Protein AF-A0A8S2U8F4-F1 (afdb_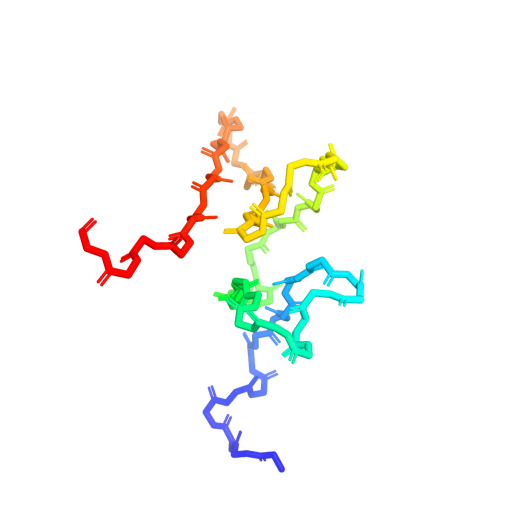monomer_lite)

Sequence (62 aa):
MSAALSNRNVLYQSGENAHGGVLVMVRKDISAVRVSCSLPSICALDLQFDQTIRLIPMYAPE

pLDDT: mean 85.65, std 11.79, range [53.12, 97.81]

Structure (mmCIF, N/CA/C/O backbone):
data_AF-A0A8S2U8F4-F1
#
_entry.id   AF-A0A8S2U8F4-F1
#
loop_
_atom_site.group_PDB
_atom_site.id
_atom_site.type_symbol
_atom_site.label_atom_id
_atom_site.label_alt_id
_atom_site.label_comp_id
_atom_site.label_asym_id
_atom_site.label_entity_id
_atom_site.label_seq_id
_atom_site.pdbx_PDB_ins_code
_atom_site.Cartn_x
_atom_site.Cartn_y
_atom_site.Cartn_z
_atom_site.occupancy
_atom_site.B_iso_or_equiv
_atom_site.auth_seq_id
_atom_site.auth_comp_id
_atom_site.auth_asym_id
_atom_site.auth_atom_id
_atom_site.pdbx_PDB_model_num
ATOM 1 N N . MET A 1 1 ? -15.567 3.949 -13.736 1.00 53.12 1 MET A N 1
ATOM 2 C CA . MET A 1 1 ? -14.998 3.172 -12.610 1.00 53.12 1 MET A CA 1
ATOM 3 C C . MET A 1 1 ? -16.055 2.154 -12.190 1.00 53.12 1 MET A C 1
ATOM 5 O O . MET A 1 1 ? -17.183 2.572 -11.969 1.00 53.12 1 MET A O 1
ATOM 9 N N . SER A 1 2 ? -15.759 0.848 -12.188 1.00 54.91 2 SER A N 1
ATOM 10 C CA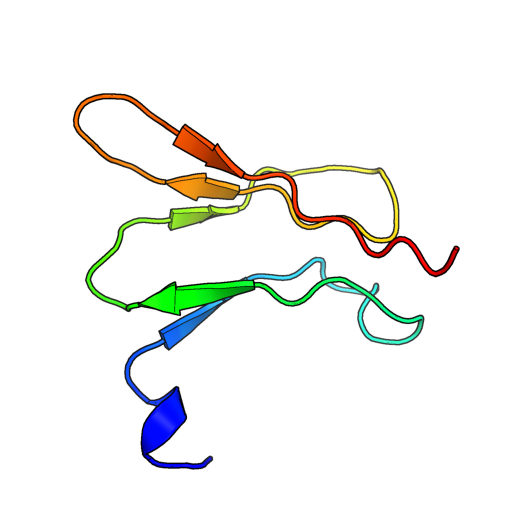 . SER A 1 2 ? -16.740 -0.188 -11.804 1.00 54.91 2 SER A CA 1
ATOM 11 C C . SER A 1 2 ? -17.300 0.087 -10.401 1.00 54.91 2 SER A C 1
ATOM 13 O O . SER A 1 2 ? -16.535 0.44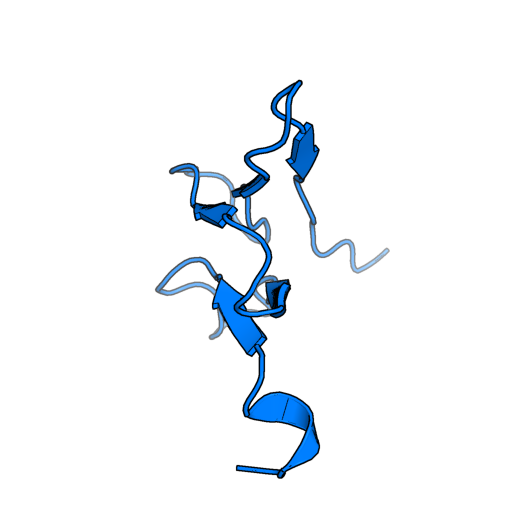0 -9.502 1.00 54.91 2 SER A O 1
ATOM 15 N N . ALA A 1 3 ? -18.610 -0.098 -10.200 1.00 60.88 3 ALA A N 1
ATOM 16 C CA . ALA A 1 3 ? -19.275 0.079 -8.904 1.00 60.88 3 ALA A CA 1
ATOM 17 C C . ALA A 1 3 ? -18.588 -0.710 -7.768 1.00 60.88 3 ALA A C 1
ATOM 19 O O . ALA A 1 3 ? -18.561 -0.245 -6.628 1.00 60.88 3 ALA A O 1
ATOM 20 N N . ALA A 1 4 ? -17.936 -1.835 -8.091 1.00 62.41 4 ALA A N 1
ATOM 21 C CA . ALA A 1 4 ? -17.205 -2.682 -7.147 1.00 62.41 4 ALA A CA 1
ATOM 22 C C . ALA A 1 4 ? -15.972 -2.009 -6.503 1.00 62.41 4 ALA A C 1
ATOM 24 O O . ALA A 1 4 ? -15.515 -2.445 -5.446 1.00 62.41 4 ALA 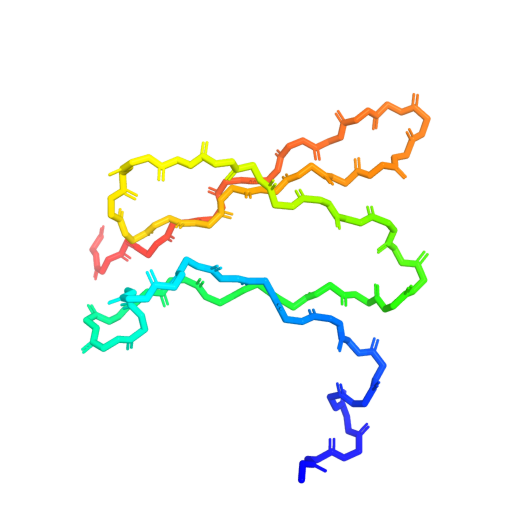A O 1
ATOM 25 N N . LEU A 1 5 ? -15.432 -0.949 -7.113 1.00 70.69 5 LEU A N 1
ATOM 26 C CA . LEU A 1 5 ? -14.234 -0.246 -6.629 1.00 70.69 5 LEU A CA 1
ATOM 27 C C . LEU A 1 5 ? -14.559 1.039 -5.852 1.00 70.69 5 LEU A C 1
ATOM 29 O O . LEU A 1 5 ? -13.673 1.630 -5.244 1.00 70.69 5 LEU A O 1
ATOM 33 N N . SER A 1 6 ? -15.826 1.464 -5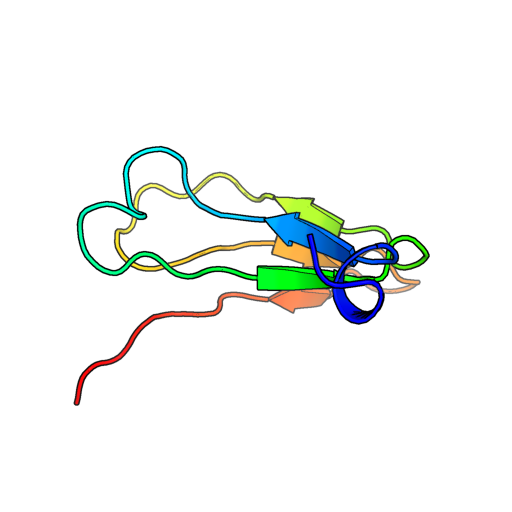.837 1.00 82.06 6 SER A N 1
ATOM 34 C CA . SER A 1 6 ? -16.256 2.735 -5.235 1.00 82.06 6 SER A CA 1
ATOM 35 C C . SER A 1 6 ? -16.037 2.820 -3.716 1.00 82.06 6 SER A C 1
ATOM 37 O O . SER A 1 6 ? -15.829 3.914 -3.182 1.00 82.06 6 SER A O 1
ATOM 39 N N . ASN A 1 7 ? -16.033 1.676 -3.020 1.00 90.75 7 ASN A N 1
ATOM 40 C CA . ASN A 1 7 ? -15.834 1.583 -1.572 1.00 90.75 7 ASN A CA 1
ATOM 41 C C . ASN A 1 7 ? -14.381 1.266 -1.166 1.00 90.75 7 ASN A C 1
ATOM 43 O O . ASN A 1 7 ? -14.136 0.676 -0.112 1.00 90.75 7 ASN A O 1
ATOM 47 N N . ARG A 1 8 ? -13.399 1.601 -2.012 1.00 91.50 8 ARG A N 1
ATOM 48 C CA . ARG A 1 8 ? -11.983 1.345 -1.727 1.00 91.50 8 ARG A CA 1
ATOM 49 C C . ARG A 1 8 ? -11.127 2.593 -1.928 1.00 91.50 8 ARG A C 1
ATOM 51 O O . ARG A 1 8 ? -11.355 3.364 -2.856 1.00 91.50 8 ARG A O 1
ATOM 58 N N . ASN A 1 9 ? -10.145 2.765 -1.054 1.00 90.69 9 ASN A N 1
ATOM 59 C CA . ASN A 1 9 ? -9.004 3.648 -1.237 1.00 90.69 9 ASN A CA 1
ATOM 60 C C . ASN A 1 9 ? -7.895 2.856 -1.933 1.00 90.69 9 ASN A C 1
ATOM 62 O O . ASN A 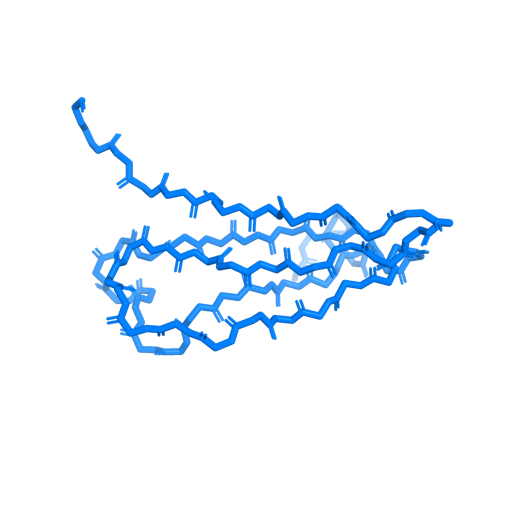1 9 ? -7.653 1.695 -1.595 1.00 90.69 9 ASN A O 1
ATOM 66 N N . VAL A 1 10 ? -7.233 3.480 -2.903 1.00 90.06 10 VAL A N 1
ATOM 67 C CA . VAL A 1 10 ? -6.098 2.884 -3.613 1.00 90.06 10 VAL A CA 1
ATOM 68 C C . VAL A 1 10 ? -4.821 3.531 -3.095 1.00 90.06 10 VAL A C 1
ATOM 70 O O . VAL A 1 10 ? -4.687 4.753 -3.122 1.00 90.06 10 VAL A O 1
ATOM 73 N N . LEU A 1 11 ? -3.900 2.707 -2.613 1.00 90.69 11 LEU A N 1
ATOM 74 C CA . LEU A 1 11 ? -2.598 3.097 -2.089 1.00 90.69 11 LEU A CA 1
ATOM 75 C C . LEU A 1 11 ? -1.525 2.492 -2.994 1.00 90.69 11 LEU A C 1
ATOM 77 O O . LEU A 1 11 ? -1.609 1.322 -3.364 1.00 90.69 11 LEU A O 1
ATOM 81 N N . TYR A 1 12 ? -0.549 3.307 -3.379 1.00 88.00 12 TYR A N 1
ATOM 82 C CA . TYR A 1 12 ? 0.556 2.911 -4.247 1.00 88.00 12 TYR A CA 1
ATOM 83 C C . TYR A 1 12 ? 1.722 3.892 -4.110 1.00 88.00 12 TYR A C 1
ATOM 85 O O . TYR A 1 12 ? 1.571 4.996 -3.568 1.00 88.00 12 TYR A O 1
ATOM 93 N N . GLN A 1 13 ? 2.886 3.503 -4.627 1.00 83.44 13 GLN A N 1
ATOM 94 C CA . GLN A 1 13 ? 4.029 4.394 -4.771 1.00 83.44 13 GLN A CA 1
ATOM 95 C C . GLN A 1 13 ? 3.935 5.190 -6.075 1.00 83.44 13 GLN A C 1
ATOM 97 O O . GLN A 1 13 ? 3.917 4.626 -7.169 1.00 83.44 13 GLN A O 1
ATOM 102 N N . SER A 1 14 ? 3.856 6.520 -5.965 1.00 77.00 14 SER A N 1
ATOM 103 C CA . SER A 1 14 ? 3.858 7.395 -7.143 1.00 77.00 14 SER A CA 1
ATOM 104 C C . SER A 1 14 ? 5.142 7.188 -7.949 1.00 77.00 14 SER A C 1
ATOM 106 O O . SER A 1 14 ? 6.223 7.138 -7.371 1.00 77.00 14 SER A O 1
ATOM 108 N N . GLY A 1 15 ? 5.015 7.057 -9.270 1.00 74.81 15 GLY A N 1
ATOM 109 C CA . GLY A 1 15 ? 6.133 6.792 -10.180 1.00 74.81 15 GLY A CA 1
ATOM 110 C C . GLY A 1 15 ? 6.416 5.311 -10.461 1.00 74.81 15 GLY A C 1
ATOM 111 O O . GLY A 1 15 ? 7.042 5.018 -11.472 1.00 74.81 15 GLY A O 1
ATOM 112 N N . GLU A 1 16 ? 5.906 4.366 -9.662 1.00 68.25 16 GLU A N 1
ATOM 113 C CA . GLU A 1 16 ? 6.221 2.934 -9.856 1.00 68.25 16 GLU A CA 1
ATOM 114 C C . GLU A 1 16 ? 5.210 2.158 -10.691 1.00 68.25 16 GLU A C 1
ATOM 116 O O . GLU A 1 16 ? 5.538 1.121 -11.266 1.00 68.25 16 GLU A O 1
ATOM 121 N N . ASN A 1 17 ? 3.991 2.675 -10.840 1.00 63.81 17 ASN A N 1
ATOM 122 C CA . ASN A 1 17 ? 2.961 2.009 -11.640 1.00 63.81 17 ASN A CA 1
ATOM 123 C C . ASN A 1 17 ? 3.369 1.844 -13.118 1.00 63.81 17 ASN A C 1
ATOM 125 O O . ASN A 1 17 ? 2.859 0.949 -13.784 1.00 63.81 17 ASN A O 1
ATOM 129 N N . ALA A 1 18 ? 4.301 2.661 -13.627 1.00 64.69 18 ALA A N 1
ATOM 130 C CA . ALA A 1 18 ? 4.822 2.543 -14.991 1.00 64.69 18 ALA A CA 1
ATOM 131 C C . ALA A 1 18 ? 5.692 1.287 -15.213 1.00 64.69 18 ALA A C 1
ATOM 133 O O . ALA A 1 18 ? 5.902 0.892 -16.357 1.00 64.69 18 ALA A O 1
ATOM 134 N N . HIS A 1 19 ? 6.173 0.651 -14.139 1.00 61.91 19 HIS A N 1
ATOM 135 C CA . HIS A 1 19 ? 7.141 -0.450 -14.189 1.00 61.91 19 HIS A CA 1
ATOM 136 C C . HIS A 1 19 ? 6.680 -1.716 -13.444 1.00 61.91 19 HIS A C 1
ATOM 138 O O . HIS A 1 19 ? 7.505 -2.564 -13.125 1.00 61.91 19 HIS A O 1
ATOM 144 N N . GLY A 1 20 ? 5.378 -1.866 -13.168 1.00 68.06 20 GLY A N 1
ATOM 145 C CA . GLY A 1 20 ? 4.856 -3.026 -12.425 1.00 68.06 20 GLY A CA 1
ATOM 146 C C . GLY A 1 20 ? 4.756 -2.818 -10.909 1.00 68.06 20 GLY A C 1
ATOM 147 O O . GLY A 1 20 ? 4.862 -3.771 -10.145 1.00 68.06 20 GLY A O 1
ATOM 148 N N . GLY A 1 21 ? 4.553 -1.572 -10.468 1.00 80.25 21 GLY A N 1
ATOM 149 C CA . GLY A 1 21 ? 4.354 -1.229 -9.060 1.00 80.25 21 GLY A CA 1
ATOM 150 C C . GLY A 1 21 ? 3.172 -1.944 -8.393 1.00 80.25 21 GLY A C 1
ATOM 151 O O . GLY A 1 21 ? 2.207 -2.370 -9.029 1.00 80.25 21 GLY A O 1
ATOM 152 N N . VAL A 1 22 ? 3.244 -2.049 -7.066 1.00 88.56 22 VAL A N 1
ATOM 153 C CA . VAL A 1 22 ? 2.223 -2.710 -6.248 1.00 88.56 22 VAL A CA 1
ATOM 154 C C . VAL A 1 22 ? 1.068 -1.757 -5.963 1.00 88.56 22 VAL A C 1
ATOM 156 O O . VAL A 1 22 ? 1.252 -0.678 -5.396 1.00 88.56 22 VAL A O 1
ATOM 159 N N . LEU A 1 23 ? -0.143 -2.198 -6.303 1.00 89.81 23 LEU A N 1
ATOM 160 C CA . LEU A 1 23 ? -1.388 -1.519 -5.959 1.00 89.81 23 LEU A CA 1
ATOM 161 C C . LEU A 1 23 ? -2.044 -2.212 -4.769 1.00 89.81 23 LEU A C 1
ATOM 163 O O . LEU A 1 23 ? -2.318 -3.412 -4.808 1.00 89.81 23 LEU A O 1
ATOM 167 N N . VAL A 1 24 ? -2.371 -1.440 -3.738 1.00 91.75 24 VAL A N 1
ATOM 168 C CA . VAL A 1 24 ? -3.113 -1.931 -2.577 1.00 91.75 24 VAL A CA 1
ATOM 169 C C . VAL A 1 24 ? -4.470 -1.258 -2.542 1.00 91.75 24 VAL A C 1
ATOM 171 O O . VAL A 1 24 ? -4.577 -0.035 -2.581 1.00 91.75 24 VAL A O 1
ATOM 174 N N . MET A 1 25 ? -5.525 -2.061 -2.455 1.00 92.81 25 MET A N 1
ATOM 175 C CA . MET A 1 25 ? -6.882 -1.559 -2.286 1.00 92.81 25 MET A CA 1
ATOM 176 C C . MET A 1 25 ? -7.372 -1.870 -0.882 1.00 92.81 25 MET A C 1
ATOM 178 O O . MET A 1 25 ? -7.528 -3.036 -0.521 1.00 92.81 25 MET A O 1
ATOM 182 N N . VAL A 1 26 ? -7.676 -0.827 -0.121 1.00 93.75 26 VAL A N 1
ATOM 183 C CA . VAL A 1 26 ? -8.197 -0.933 1.244 1.00 93.75 26 VAL A CA 1
ATOM 184 C C . VAL A 1 26 ? -9.628 -0.414 1.258 1.00 93.75 26 VAL A C 1
ATOM 186 O O . VAL A 1 26 ? -9.931 0.564 0.580 1.00 93.75 26 VAL A O 1
ATOM 189 N N . ARG A 1 27 ? -10.543 -1.063 1.982 1.00 93.94 27 ARG A N 1
ATOM 190 C CA . ARG A 1 27 ? -11.914 -0.545 2.113 1.00 93.94 27 ARG A CA 1
ATOM 191 C C . ARG A 1 27 ? -11.910 0.823 2.803 1.00 93.94 27 ARG A C 1
ATOM 193 O O . ARG A 1 27 ? -11.080 1.061 3.671 1.00 93.94 27 ARG A O 1
ATOM 200 N N . LYS A 1 28 ? -12.844 1.711 2.450 1.00 92.56 28 LYS A N 1
ATOM 201 C CA . LYS A 1 28 ? -12.888 3.084 2.997 1.00 92.56 28 LYS A CA 1
ATOM 202 C C . LYS A 1 28 ? -13.123 3.164 4.507 1.00 92.56 28 LYS A C 1
ATOM 204 O O . LYS A 1 28 ? -12.764 4.167 5.108 1.00 92.56 28 LYS A O 1
ATOM 209 N N . ASP A 1 29 ? -13.717 2.136 5.101 1.00 94.88 29 ASP A N 1
ATOM 210 C CA . ASP A 1 29 ? -13.947 2.032 6.543 1.00 94.88 29 ASP A CA 1
ATOM 211 C C . ASP A 1 29 ? -12.736 1.494 7.322 1.00 94.88 29 ASP A C 1
ATOM 213 O O . ASP A 1 29 ? -12.752 1.492 8.549 1.00 94.88 29 ASP A O 1
ATOM 217 N N . ILE A 1 30 ? -11.677 1.064 6.630 1.00 95.19 30 ILE A N 1
ATOM 218 C CA . ILE A 1 30 ? -10.414 0.663 7.248 1.00 95.19 30 ILE A CA 1
ATOM 219 C C . ILE A 1 30 ? -9.444 1.838 7.140 1.00 95.19 30 ILE A C 1
ATOM 221 O O . ILE A 1 30 ? -9.063 2.256 6.043 1.00 95.19 30 ILE A O 1
ATOM 225 N N . SER A 1 31 ? -9.025 2.361 8.291 1.00 95.81 31 SER A N 1
ATOM 226 C CA . SER A 1 31 ? -8.005 3.403 8.347 1.00 95.81 31 SER A CA 1
ATOM 227 C C . SER A 1 31 ? -6.649 2.812 7.968 1.00 95.81 31 SER A C 1
ATOM 229 O O . SER A 1 31 ? -6.152 1.884 8.607 1.00 95.81 31 SER A O 1
ATOM 231 N N . ALA A 1 32 ? -6.069 3.337 6.894 1.00 96.12 32 ALA A N 1
ATOM 232 C CA . ALA A 1 32 ? -4.792 2.903 6.360 1.00 96.12 32 ALA A CA 1
ATOM 233 C C . ALA A 1 32 ? -3.953 4.116 5.971 1.00 96.12 32 ALA A C 1
ATOM 235 O O . ALA A 1 32 ? -4.432 5.014 5.275 1.00 96.12 32 ALA A O 1
ATOM 236 N N . VAL A 1 33 ? -2.691 4.123 6.392 1.00 94.94 33 VAL A N 1
ATOM 237 C CA . VAL A 1 33 ? -1.742 5.197 6.091 1.00 94.94 33 VAL A CA 1
ATOM 238 C C . VAL A 1 33 ? -0.568 4.615 5.328 1.00 94.94 33 VAL A C 1
ATOM 240 O O . VAL A 1 33 ? -0.008 3.592 5.713 1.00 94.94 33 VAL A O 1
ATOM 243 N N . ARG A 1 34 ? -0.188 5.268 4.230 1.00 92.50 34 ARG A N 1
ATOM 244 C CA . ARG A 1 34 ? 0.998 4.888 3.461 1.00 92.50 34 ARG A CA 1
ATOM 245 C C . ARG A 1 34 ? 2.252 5.187 4.276 1.00 92.50 34 ARG A C 1
ATOM 247 O O . ARG A 1 34 ? 2.416 6.295 4.781 1.00 92.50 34 ARG A O 1
ATOM 254 N N . VAL A 1 35 ? 3.148 4.213 4.350 1.00 93.06 35 VAL A N 1
ATOM 255 C CA . VAL A 1 35 ? 4.481 4.393 4.927 1.00 93.06 35 VAL A CA 1
ATOM 256 C C . VAL A 1 35 ? 5.427 4.748 3.787 1.00 93.06 35 VAL A C 1
ATOM 258 O O . VAL A 1 35 ? 5.416 4.102 2.738 1.00 93.06 35 VAL A O 1
ATOM 261 N N . SER A 1 36 ? 6.218 5.806 3.967 1.00 88.88 36 SER A N 1
ATOM 262 C CA . SER A 1 36 ? 7.222 6.189 2.974 1.00 88.88 36 SER A CA 1
ATOM 263 C C . SER A 1 36 ? 8.316 5.125 2.906 1.00 88.88 36 SER A C 1
ATOM 265 O O . SER A 1 36 ? 8.845 4.707 3.937 1.00 88.88 36 SER A O 1
ATOM 267 N N . CYS A 1 37 ? 8.656 4.690 1.698 1.00 84.19 37 CYS A N 1
ATOM 268 C CA . CYS A 1 37 ? 9.707 3.719 1.441 1.00 84.19 37 CYS A CA 1
ATOM 269 C C . CYS A 1 37 ? 10.447 4.071 0.149 1.00 84.19 37 CYS A C 1
ATOM 271 O O . CYS A 1 37 ? 9.862 4.635 -0.771 1.00 84.19 37 CYS A O 1
ATOM 273 N N . SER A 1 38 ? 11.737 3.742 0.088 1.00 84.56 38 SER A N 1
ATOM 274 C CA . SER A 1 38 ? 12.593 3.969 -1.086 1.00 84.56 38 SER A CA 1
ATOM 275 C C . SER A 1 38 ? 12.816 2.715 -1.931 1.00 84.56 38 SER A C 1
ATOM 277 O O . SER A 1 38 ? 13.398 2.805 -3.008 1.00 84.56 38 SER A O 1
ATOM 279 N N . LEU A 1 39 ? 12.395 1.547 -1.441 1.00 84.62 39 LEU A N 1
ATOM 280 C CA . LEU A 1 39 ? 12.523 0.298 -2.180 1.00 84.62 39 LEU A CA 1
ATOM 281 C C . LEU A 1 39 ? 11.519 0.273 -3.339 1.00 84.62 39 LEU A C 1
ATOM 283 O O . LEU A 1 39 ? 10.371 0.683 -3.137 1.00 84.62 39 LEU A O 1
ATOM 287 N N . PRO A 1 40 ? 11.929 -0.222 -4.517 1.00 84.38 40 PRO A N 1
ATOM 288 C CA . PRO A 1 40 ? 11.033 -0.363 -5.644 1.00 84.38 40 PRO A CA 1
ATOM 289 C C . PRO A 1 40 ? 10.107 -1.564 -5.500 1.00 84.38 40 PRO A C 1
ATOM 291 O O . PRO A 1 40 ? 10.434 -2.536 -4.820 1.00 84.38 40 PRO A O 1
ATOM 294 N N . SER A 1 41 ? 8.981 -1.532 -6.215 1.00 87.00 41 SER A N 1
ATOM 295 C CA . SER A 1 41 ? 8.043 -2.660 -6.333 1.00 87.00 41 SER A CA 1
ATOM 296 C C . SER A 1 41 ? 7.427 -3.097 -5.000 1.00 87.00 41 SER A C 1
ATOM 298 O O . SER A 1 41 ? 7.011 -4.247 -4.845 1.00 87.00 41 SER A O 1
ATOM 300 N N . ILE A 1 42 ? 7.338 -2.173 -4.041 1.00 87.94 42 ILE A N 1
ATOM 301 C CA . ILE A 1 42 ? 6.665 -2.384 -2.760 1.00 87.94 42 ILE A CA 1
ATOM 302 C C . ILE A 1 42 ? 5.662 -1.266 -2.479 1.00 87.94 42 ILE A C 1
ATOM 304 O O . ILE A 1 42 ? 5.806 -0.134 -2.937 1.00 87.94 42 ILE A O 1
ATOM 308 N N . CYS A 1 43 ? 4.646 -1.562 -1.672 1.00 91.25 43 CYS A N 1
ATOM 309 C CA . CYS A 1 43 ? 3.738 -0.542 -1.153 1.00 91.25 43 CYS A CA 1
ATOM 310 C C . CYS A 1 43 ? 3.500 -0.759 0.339 1.00 91.25 43 CYS A C 1
ATOM 312 O O . CYS A 1 43 ? 2.566 -1.455 0.719 1.00 91.25 43 CYS A O 1
ATOM 314 N N . ALA A 1 44 ? 4.316 -0.143 1.194 1.00 93.12 44 ALA A N 1
ATOM 315 C CA . ALA A 1 44 ? 4.139 -0.246 2.639 1.00 93.12 44 ALA A CA 1
ATOM 316 C C . ALA A 1 44 ? 2.959 0.610 3.143 1.00 93.12 44 ALA A C 1
ATOM 318 O O . ALA A 1 44 ? 2.794 1.775 2.757 1.00 93.12 44 ALA A O 1
ATOM 319 N N . LEU A 1 45 ? 2.150 0.041 4.036 1.00 95.69 45 LEU A N 1
ATOM 320 C CA . LEU A 1 45 ? 1.046 0.727 4.702 1.00 95.69 45 LEU A CA 1
ATOM 321 C C . LEU A 1 45 ? 0.833 0.206 6.126 1.00 95.69 45 LEU A C 1
ATOM 323 O O . LEU A 1 45 ? 1.019 -0.979 6.398 1.00 95.69 45 LEU A O 1
ATOM 327 N N . ASP A 1 46 ? 0.382 1.094 7.002 1.00 97.50 46 ASP A N 1
ATOM 328 C CA . ASP A 1 46 ? -0.046 0.773 8.359 1.00 97.50 46 ASP A CA 1
ATOM 329 C C . ASP A 1 46 ? -1.571 0.797 8.429 1.00 97.50 46 ASP A C 1
ATOM 331 O O . ASP A 1 46 ? -2.196 1.825 8.145 1.00 97.50 46 ASP A O 1
ATOM 335 N N . LEU A 1 47 ? -2.164 -0.332 8.816 1.00 97.12 47 LEU A N 1
ATOM 336 C CA . LEU A 1 47 ? -3.576 -0.430 9.163 1.00 97.12 47 LEU A CA 1
ATOM 337 C C . LEU A 1 47 ? -3.757 -0.046 10.633 1.00 97.12 47 LEU A C 1
ATOM 339 O O . LEU A 1 47 ? -3.109 -0.613 11.518 1.00 97.12 47 LEU A O 1
ATOM 343 N N . GLN A 1 48 ? -4.636 0.919 10.885 1.00 96.00 48 GLN A N 1
ATOM 344 C CA . GLN A 1 48 ? -4.882 1.461 12.218 1.00 96.00 48 GLN A CA 1
ATOM 345 C C . GLN A 1 48 ? -6.024 0.679 12.885 1.00 96.00 48 GLN A C 1
ATOM 347 O O . GLN A 1 48 ? -7.199 0.990 12.689 1.00 96.00 48 GLN A O 1
ATOM 352 N N . PHE A 1 49 ? -5.660 -0.350 13.647 1.00 94.00 49 PHE A N 1
ATOM 353 C CA . PHE A 1 49 ? -6.534 -1.067 14.584 1.00 94.00 49 PHE A CA 1
ATOM 354 C C . PHE A 1 49 ? -6.038 -0.831 16.023 1.00 94.00 49 PHE A C 1
ATOM 356 O O . PHE A 1 49 ? -5.120 -0.038 16.229 1.00 94.00 49 PHE A O 1
ATOM 363 N N . ASP A 1 50 ? -6.587 -1.550 17.010 1.00 95.31 50 ASP A N 1
ATOM 364 C CA . ASP A 1 50 ? -6.109 -1.518 18.407 1.00 95.31 50 ASP A CA 1
ATOM 365 C C . ASP A 1 50 ? -4.605 -1.820 18.523 1.00 95.31 50 ASP A C 1
ATOM 367 O O . ASP A 1 50 ? -3.909 -1.295 19.390 1.00 95.31 50 ASP A O 1
ATOM 371 N N . GLN A 1 51 ? -4.093 -2.646 17.608 1.00 96.56 51 GLN A N 1
ATOM 372 C CA . GLN A 1 51 ? -2.672 -2.800 17.340 1.00 96.56 51 GLN A CA 1
ATOM 373 C C . GLN A 1 51 ? -2.417 -2.452 15.878 1.00 96.56 51 GLN A C 1
ATOM 375 O O . GLN A 1 51 ? -3.101 -2.952 14.982 1.00 96.56 51 GLN A O 1
ATOM 380 N N . THR A 1 52 ? -1.424 -1.603 15.621 1.00 96.56 52 THR A N 1
ATOM 381 C CA . THR A 1 52 ? -1.034 -1.270 14.251 1.00 96.56 52 THR A CA 1
ATOM 382 C C . THR A 1 52 ? -0.502 -2.513 13.544 1.00 96.56 52 THR A C 1
ATOM 384 O O . THR A 1 52 ? 0.467 -3.127 13.990 1.00 96.56 52 THR A O 1
ATOM 387 N N . ILE A 1 53 ? -1.110 -2.856 12.408 1.00 97.81 53 ILE A N 1
ATOM 388 C CA . ILE A 1 53 ? -0.639 -3.938 11.538 1.00 97.81 53 ILE A CA 1
ATOM 389 C C . ILE A 1 53 ? 0.023 -3.307 10.319 1.00 97.81 53 ILE A C 1
ATOM 391 O O . ILE A 1 53 ? -0.633 -2.615 9.540 1.00 97.81 53 ILE A O 1
ATOM 395 N N . ARG A 1 54 ? 1.316 -3.578 10.127 1.00 95.94 54 ARG A N 1
ATOM 396 C CA . ARG A 1 54 ? 2.046 -3.154 8.930 1.00 95.94 54 ARG A CA 1
ATOM 397 C C . ARG A 1 54 ? 1.928 -4.202 7.833 1.00 95.94 54 ARG A C 1
ATOM 399 O O . ARG A 1 54 ? 2.304 -5.356 8.027 1.00 95.94 54 ARG A O 1
ATOM 406 N N . LEU A 1 55 ? 1.466 -3.779 6.664 1.00 96.06 55 LEU A N 1
ATOM 407 C CA . LEU A 1 55 ? 1.489 -4.578 5.446 1.00 96.06 55 LEU A CA 1
ATOM 408 C C . LEU A 1 55 ? 2.596 -4.066 4.523 1.00 96.06 55 LEU A C 1
ATOM 410 O O . LEU A 1 55 ? 2.713 -2.864 4.288 1.00 96.06 55 LEU A O 1
ATOM 414 N N . ILE A 1 56 ? 3.392 -4.990 3.983 1.00 94.19 56 ILE A N 1
ATOM 415 C CA . ILE A 1 56 ? 4.442 -4.708 2.993 1.00 94.19 56 ILE A CA 1
ATOM 416 C C . ILE A 1 56 ? 4.236 -5.637 1.788 1.00 94.19 56 ILE A C 1
ATOM 418 O O . ILE A 1 56 ? 4.986 -6.592 1.597 1.00 94.19 56 ILE A O 1
ATOM 422 N N . PRO A 1 57 ? 3.172 -5.430 0.998 1.00 92.25 57 PRO A N 1
ATOM 423 C CA . PRO A 1 57 ? 2.994 -6.142 -0.253 1.00 92.25 57 PRO A CA 1
ATOM 424 C C . PRO A 1 57 ? 4.108 -5.765 -1.229 1.00 92.25 57 PRO A C 1
ATOM 426 O O . PRO A 1 57 ? 4.475 -4.593 -1.371 1.00 92.25 57 PRO A O 1
ATOM 429 N N . MET A 1 58 ? 4.620 -6.790 -1.897 1.00 90.19 58 MET A N 1
ATOM 430 C CA . MET A 1 58 ? 5.706 -6.699 -2.858 1.00 90.19 58 MET A CA 1
ATOM 431 C C . MET A 1 58 ? 5.336 -7.467 -4.120 1.00 90.19 58 MET A C 1
ATOM 433 O O . MET A 1 58 ? 4.681 -8.509 -4.047 1.00 90.19 58 MET A O 1
ATOM 437 N N . TYR A 1 59 ? 5.738 -6.943 -5.272 1.00 86.44 59 TYR A N 1
ATOM 438 C CA . TYR A 1 59 ? 5.649 -7.680 -6.522 1.00 86.44 59 TYR A CA 1
ATOM 439 C C . TYR A 1 59 ? 6.877 -8.587 -6.630 1.00 86.44 59 TYR A C 1
ATOM 441 O O . TYR A 1 59 ? 8.004 -8.101 -6.695 1.00 86.44 59 TYR A O 1
ATOM 449 N N . ALA A 1 60 ? 6.647 -9.898 -6.610 1.00 83.19 60 ALA A N 1
ATOM 450 C CA . ALA A 1 60 ? 7.669 -10.924 -6.781 1.00 83.19 60 ALA A CA 1
ATOM 451 C C . ALA A 1 60 ? 7.337 -11.710 -8.062 1.00 83.19 60 ALA A C 1
ATOM 453 O O . ALA A 1 60 ? 6.403 -12.512 -8.044 1.00 83.19 60 ALA A O 1
ATOM 454 N N . PRO A 1 61 ? 8.003 -11.415 -9.193 1.00 78.75 61 PRO A N 1
ATOM 455 C CA . PRO A 1 61 ? 7.713 -12.065 -10.470 1.00 78.75 61 PRO A CA 1
ATOM 456 C C . PRO A 1 61 ? 8.174 -13.532 -10.558 1.00 78.75 61 PRO A C 1
ATOM 458 O O . PRO A 1 61 ? 7.717 -14.221 -11.468 1.00 78.75 61 PRO A O 1
ATOM 461 N N . GLU A 1 62 ? 9.019 -14.008 -9.633 1.00 66.88 62 GLU A N 1
ATOM 462 C CA . GLU A 1 62 ? 9.486 -15.403 -9.505 1.00 66.88 62 GLU A CA 1
ATOM 463 C C . GLU A 1 62 ? 9.588 -15.829 -8.033 1.00 66.88 62 GLU A C 1
ATOM 465 O O . GLU A 1 62 ? 10.076 -15.009 -7.217 1.00 66.88 62 GLU A O 1
#

Foldseek 3Di:
DPPVLPQWDWFWDPPQVVPQADIDTDGNPWDKDWDDDDDHQWTWIWTDDVDIDIDIDGDDPD

Radius of gyration: 12.34 Å; chains: 1; bounding box: 32×23×33 Å

Organism: NCBI:txid392030

Secondary structure (DSSP, 8-state):
--GGGTTEEEE--TTTGGGTPPPEEEETTS-EEEPP--STTB--EEE-SSS-EEE--B----